Protein AF-A0A0H2RV02-F1 (afdb_monomer_lite)

Radius of gyration: 33.82 Å; chains: 1; bounding box: 71×38×103 Å

Structure (mmCIF, N/CA/C/O backbone):
data_AF-A0A0H2RV02-F1
#
_entry.id   AF-A0A0H2RV02-F1
#
loop_
_atom_site.group_PDB
_atom_site.id
_atom_site.type_symbol
_atom_site.label_atom_id
_atom_site.label_alt_id
_atom_site.label_comp_id
_atom_site.label_asym_id
_atom_site.label_entity_id
_atom_site.label_seq_id
_atom_site.pdbx_PDB_ins_code
_atom_site.Cartn_x
_atom_site.Cartn_y
_atom_site.Cartn_z
_atom_site.occupancy
_atom_site.B_iso_or_equiv
_atom_site.auth_seq_id
_atom_site.auth_comp_id
_atom_site.auth_asym_id
_atom_site.auth_atom_id
_atom_site.pdbx_PDB_model_num
ATOM 1 N N . MET A 1 1 ? 51.571 -16.187 -5.250 1.00 51.19 1 MET A N 1
ATOM 2 C CA . MET A 1 1 ? 51.692 -15.728 -3.851 1.00 51.19 1 MET A CA 1
ATOM 3 C C . MET A 1 1 ? 50.515 -14.818 -3.552 1.00 51.19 1 MET A C 1
ATOM 5 O O . MET A 1 1 ? 50.475 -13.706 -4.057 1.00 51.19 1 MET A O 1
ATOM 9 N N . SER A 1 2 ? 49.507 -15.340 -2.857 1.00 51.16 2 SER A N 1
ATOM 10 C CA . SER A 1 2 ? 48.184 -14.719 -2.715 1.00 51.16 2 SER A CA 1
ATOM 11 C C . SER A 1 2 ? 48.097 -13.986 -1.375 1.00 51.16 2 SER A C 1
ATOM 13 O O . SER A 1 2 ? 48.103 -14.626 -0.326 1.00 51.16 2 SER A O 1
ATOM 15 N N . LEU A 1 3 ? 48.030 -12.653 -1.398 1.00 57.94 3 LEU A N 1
ATOM 16 C CA . LEU A 1 3 ? 47.888 -11.825 -0.197 1.00 57.94 3 LEU A CA 1
ATOM 17 C C . LEU A 1 3 ? 46.404 -11.691 0.182 1.00 57.94 3 LEU A C 1
ATOM 19 O O . LEU A 1 3 ? 45.685 -10.831 -0.331 1.00 57.94 3 LEU A O 1
ATOM 23 N N . LEU A 1 4 ? 45.953 -12.556 1.094 1.00 58.22 4 LEU A N 1
ATOM 24 C CA . LEU A 1 4 ? 44.675 -12.416 1.795 1.00 58.22 4 LEU A CA 1
ATOM 25 C C . LEU A 1 4 ? 44.708 -11.172 2.693 1.00 58.22 4 LEU A C 1
ATOM 27 O O . LEU A 1 4 ? 45.471 -11.107 3.654 1.00 58.22 4 LEU A O 1
ATOM 31 N N . HIS A 1 5 ? 43.848 -10.201 2.396 1.00 59.78 5 HIS A N 1
ATOM 32 C CA . HIS A 1 5 ? 43.624 -9.043 3.256 1.00 59.78 5 HIS A CA 1
ATOM 33 C C . HIS A 1 5 ? 42.521 -9.350 4.285 1.00 59.78 5 HIS A C 1
ATOM 35 O O . HIS A 1 5 ? 41.433 -9.782 3.894 1.00 59.78 5 HIS A O 1
ATOM 41 N N . PRO A 1 6 ? 42.748 -9.117 5.591 1.00 63.88 6 PRO A N 1
ATOM 42 C CA . PRO A 1 6 ? 41.720 -9.303 6.605 1.00 63.88 6 PRO A CA 1
ATOM 43 C C . PRO A 1 6 ? 40.696 -8.160 6.571 1.00 63.88 6 PRO A C 1
ATOM 45 O O . PRO A 1 6 ? 41.019 -6.983 6.747 1.00 63.88 6 PRO A O 1
ATOM 48 N N . SER A 1 7 ? 39.434 -8.537 6.372 1.00 54.38 7 SER A N 1
ATOM 49 C CA . SER A 1 7 ? 38.264 -7.663 6.454 1.00 54.38 7 SER A CA 1
ATOM 50 C C . SER A 1 7 ? 38.042 -7.214 7.905 1.00 54.38 7 SER A C 1
ATOM 52 O O . SER A 1 7 ? 37.726 -8.020 8.783 1.00 54.38 7 SER A O 1
ATOM 54 N N . LYS A 1 8 ? 38.236 -5.920 8.176 1.00 59.78 8 LYS A N 1
ATOM 55 C CA . LYS A 1 8 ? 37.985 -5.311 9.488 1.00 59.78 8 LYS A CA 1
ATOM 56 C C . LYS A 1 8 ? 36.478 -5.114 9.672 1.00 59.78 8 LYS A C 1
ATOM 58 O O . LYS A 1 8 ? 35.898 -4.190 9.110 1.00 59.78 8 LYS A O 1
ATOM 63 N N . ARG A 1 9 ? 35.840 -5.970 10.476 1.00 56.59 9 ARG A N 1
ATOM 64 C CA . ARG A 1 9 ? 34.471 -5.743 10.965 1.00 56.59 9 ARG A CA 1
ATOM 65 C C . ARG A 1 9 ? 34.498 -4.679 12.060 1.00 56.59 9 ARG A C 1
ATOM 67 O O . ARG A 1 9 ? 35.003 -4.922 13.153 1.00 56.59 9 ARG A O 1
ATOM 74 N N . ILE A 1 10 ? 33.960 -3.505 11.752 1.00 62.34 10 ILE A N 1
ATOM 75 C CA . ILE A 1 10 ? 33.700 -2.437 12.717 1.00 62.34 10 ILE A CA 1
ATOM 76 C C . ILE A 1 10 ? 32.389 -2.787 13.428 1.00 62.34 10 ILE A C 1
ATOM 78 O O . ILE A 1 10 ? 31.319 -2.747 12.825 1.00 62.34 10 ILE A O 1
ATOM 82 N N . TYR A 1 11 ? 32.467 -3.169 14.702 1.00 59.75 11 TYR A N 1
ATOM 83 C CA . TYR A 1 11 ? 31.289 -3.319 15.552 1.00 59.75 11 TYR A CA 1
ATOM 84 C C . TYR A 1 11 ? 30.925 -1.945 16.118 1.00 59.75 11 TYR A C 1
ATOM 86 O O . TYR A 1 11 ? 31.621 -1.419 16.984 1.00 59.75 11 TYR A O 1
ATOM 94 N N . HIS A 1 12 ? 29.834 -1.357 15.631 1.00 46.53 12 HIS A N 1
ATOM 95 C CA . HIS A 1 12 ? 29.219 -0.204 16.278 1.00 46.53 12 HI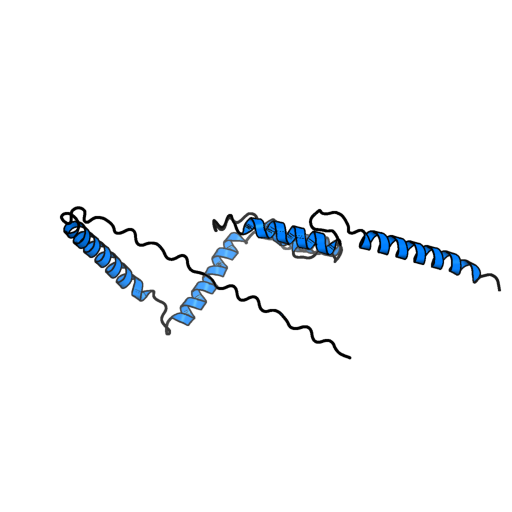S A CA 1
ATOM 96 C C . HIS A 1 12 ? 28.462 -0.690 17.518 1.00 46.53 12 HIS A C 1
ATOM 98 O O . HIS A 1 12 ? 27.355 -1.220 17.423 1.00 46.53 12 HIS A O 1
ATOM 104 N N . SER A 1 13 ? 29.067 -0.534 18.693 1.00 52.53 13 SER A N 1
ATOM 105 C CA . SER A 1 13 ? 28.364 -0.660 19.964 1.00 52.53 13 SER A CA 1
ATOM 106 C C . SER A 1 13 ? 27.410 0.527 20.109 1.00 52.53 13 SER A C 1
ATOM 108 O O . SER A 1 13 ? 27.815 1.671 20.311 1.00 52.53 13 SER A O 1
ATOM 110 N N . LEU A 1 14 ? 26.111 0.260 19.976 1.00 56.47 14 LEU A N 1
ATOM 111 C CA . LEU A 1 14 ? 25.058 1.223 20.282 1.00 56.47 14 LEU A CA 1
ATOM 112 C C . LEU A 1 14 ? 25.026 1.438 21.800 1.00 56.47 14 LEU A C 1
ATOM 114 O O . LEU A 1 14 ? 24.324 0.747 22.539 1.00 56.47 14 LEU A O 1
ATOM 118 N N . CYS A 1 15 ? 25.829 2.392 22.264 1.00 55.47 15 CYS A N 1
ATOM 119 C CA . CYS A 1 15 ? 25.778 2.910 23.620 1.00 55.47 15 CYS A CA 1
ATOM 120 C C . CYS A 1 15 ? 24.444 3.650 23.795 1.00 55.47 15 CYS A C 1
ATOM 122 O O . CYS A 1 15 ? 24.257 4.769 23.317 1.00 55.47 15 CYS A O 1
ATOM 124 N N . ARG A 1 16 ? 23.477 2.977 24.423 1.00 58.97 16 ARG A N 1
ATOM 125 C CA . ARG A 1 16 ? 22.191 3.558 24.817 1.00 58.97 16 ARG A CA 1
ATOM 126 C C . ARG A 1 16 ? 22.462 4.655 25.857 1.00 58.97 16 ARG A C 1
ATOM 128 O O . ARG A 1 16 ? 23.022 4.333 26.904 1.00 58.97 16 ARG A O 1
ATOM 135 N N . PRO A 1 17 ? 22.055 5.916 25.640 1.00 58.41 17 PRO A N 1
ATOM 136 C CA . PRO A 1 17 ? 22.167 6.932 26.674 1.00 58.41 17 PRO A CA 1
ATOM 137 C C . PRO A 1 17 ? 21.254 6.557 27.846 1.00 58.41 17 PRO A C 1
ATOM 139 O O . PRO A 1 17 ? 20.028 6.493 27.715 1.00 58.41 17 PRO A O 1
ATOM 142 N N . CYS A 1 18 ? 21.867 6.279 28.996 1.00 51.53 18 CYS A N 1
ATOM 143 C CA . CYS A 1 18 ? 21.180 6.120 30.268 1.00 51.53 18 CYS A CA 1
ATOM 144 C C . CYS A 1 18 ? 20.434 7.421 30.576 1.00 51.53 18 CYS A C 1
ATOM 146 O O . CYS A 1 18 ? 21.045 8.431 30.923 1.00 51.53 18 CYS A O 1
ATOM 148 N N . ARG A 1 19 ? 19.103 7.404 30.430 1.00 56.41 19 ARG A N 1
ATOM 149 C CA . ARG A 1 19 ? 18.233 8.456 30.956 1.00 56.41 19 ARG A CA 1
ATOM 150 C C . ARG A 1 19 ? 18.492 8.557 32.455 1.00 56.41 19 ARG A C 1
ATOM 152 O O . ARG A 1 19 ? 18.173 7.638 33.205 1.00 56.41 19 ARG A O 1
ATOM 159 N N . GLN A 1 20 ? 19.093 9.666 32.868 1.00 58.31 20 GLN A N 1
ATOM 160 C CA . GLN A 1 20 ? 19.161 10.057 34.265 1.00 58.31 20 GLN A CA 1
ATOM 161 C C . GLN A 1 20 ? 17.723 10.176 34.773 1.00 58.31 20 GLN A C 1
ATOM 163 O O . GLN A 1 20 ? 16.926 10.961 34.259 1.00 58.31 20 GLN A O 1
ATOM 168 N N . PHE A 1 21 ? 17.374 9.329 35.737 1.00 50.62 21 PHE A N 1
ATOM 169 C CA . PHE A 1 21 ? 16.123 9.423 36.468 1.00 50.62 21 PHE A CA 1
ATOM 170 C C . PHE A 1 21 ? 16.209 10.639 37.389 1.00 50.62 21 PHE A C 1
ATOM 172 O O . PHE A 1 21 ? 16.693 10.553 38.514 1.00 50.62 21 PHE A O 1
ATOM 179 N N . SER A 1 22 ? 15.754 11.788 36.898 1.00 55.66 22 SER A N 1
ATOM 180 C CA . SER A 1 22 ? 15.413 12.926 37.743 1.00 55.66 22 SER A CA 1
ATOM 181 C C . SER A 1 22 ? 14.210 12.516 38.589 1.00 55.66 22 SER A C 1
ATOM 183 O O . SER A 1 22 ? 13.104 12.375 38.069 1.00 55.66 22 SER A O 1
ATOM 185 N N . SER A 1 23 ? 14.430 12.269 39.878 1.00 56.56 23 SER A N 1
ATOM 186 C CA . SER A 1 23 ? 13.374 11.962 40.842 1.00 56.56 23 SER A CA 1
ATOM 187 C C . SER A 1 23 ? 12.330 13.088 40.864 1.00 56.56 23 SER A C 1
ATOM 189 O O . SER A 1 23 ? 12.675 14.214 41.231 1.00 56.56 23 SER A O 1
ATOM 191 N N . PRO A 1 24 ? 11.058 12.840 40.496 1.00 61.53 24 PRO A N 1
ATOM 192 C CA . PRO A 1 24 ? 10.013 13.831 40.688 1.00 61.53 24 PRO A CA 1
ATOM 193 C C . PRO A 1 24 ? 9.702 13.952 42.185 1.00 61.53 24 PRO A C 1
ATOM 195 O O . PRO A 1 24 ? 9.460 12.957 42.871 1.00 61.53 24 PRO A O 1
ATOM 198 N N . ALA A 1 25 ? 9.715 15.186 42.687 1.00 63.56 25 ALA A N 1
ATOM 199 C CA . ALA A 1 25 ? 9.298 15.521 44.042 1.00 63.56 25 ALA A CA 1
ATOM 200 C C . ALA A 1 25 ? 7.858 15.028 44.324 1.00 63.56 25 ALA A C 1
ATOM 202 O O . ALA A 1 25 ? 7.010 15.081 43.427 1.00 63.56 25 ALA A O 1
ATOM 203 N N . PRO A 1 26 ? 7.541 14.577 45.553 1.00 55.25 26 PRO A N 1
ATOM 204 C CA . PRO A 1 26 ? 6.208 14.098 45.905 1.00 55.25 26 PRO A CA 1
ATOM 205 C C . PRO A 1 26 ? 5.241 15.281 46.062 1.00 55.25 26 PRO A C 1
ATOM 207 O O . PRO A 1 26 ? 5.000 15.771 47.163 1.00 55.25 26 PRO A O 1
ATOM 210 N N . SER A 1 27 ? 4.672 15.757 44.955 1.00 56.50 27 SER A N 1
ATOM 211 C CA . SER A 1 27 ? 3.599 16.748 44.973 1.00 56.50 27 SER A CA 1
ATOM 212 C C . SER A 1 27 ? 2.220 16.068 45.000 1.00 56.50 27 SER A C 1
ATOM 214 O O . SER A 1 27 ? 1.833 15.321 44.108 1.00 56.50 27 SER A O 1
ATOM 216 N N . SER A 1 28 ? 1.482 16.342 46.079 1.00 56.69 28 SER A N 1
ATOM 217 C CA . SER A 1 28 ? 0.014 16.344 46.192 1.00 56.69 28 SER A CA 1
ATOM 218 C C . SER A 1 28 ? -0.764 15.167 45.565 1.00 56.69 28 SER A C 1
ATOM 220 O O . SER A 1 28 ? -1.261 15.211 44.441 1.00 56.69 28 SER A O 1
ATOM 222 N N . SER A 1 29 ? -0.981 14.116 46.357 1.00 54.88 29 SER A N 1
ATOM 223 C CA . SER A 1 29 ? -1.695 12.882 45.993 1.00 54.88 29 SER A CA 1
ATOM 224 C C . SER A 1 29 ? -3.222 12.912 46.212 1.00 54.88 29 SER A C 1
ATOM 226 O O . SER A 1 29 ? -3.818 11.874 46.501 1.00 54.88 29 SER A O 1
ATOM 228 N N . ARG A 1 30 ? -3.905 14.062 46.076 1.00 57.69 30 ARG A N 1
ATOM 229 C CA . ARG A 1 30 ? -5.352 14.158 46.401 1.00 57.69 30 ARG A CA 1
ATOM 230 C C . ARG A 1 30 ? -6.343 14.288 45.233 1.00 57.69 30 ARG A C 1
ATOM 232 O O . ARG A 1 30 ? -7.539 14.256 45.494 1.00 57.69 30 ARG A O 1
ATOM 239 N N . SER A 1 31 ? -5.917 14.312 43.964 1.00 56.06 31 SER A N 1
ATOM 240 C CA . SER A 1 31 ? -6.849 14.415 42.812 1.00 56.06 31 SER A CA 1
ATOM 241 C C . SER A 1 31 ? -6.899 13.209 41.850 1.00 56.06 31 SER A C 1
ATOM 243 O O . SER A 1 31 ? -7.785 13.157 40.999 1.00 56.06 31 SER A O 1
ATOM 245 N N . LYS A 1 32 ? -6.032 12.191 41.990 1.00 54.62 32 LYS A N 1
ATOM 246 C CA . LYS A 1 32 ? -5.958 11.056 41.034 1.00 54.62 32 LYS A CA 1
ATOM 247 C C . LYS A 1 32 ? -7.162 10.103 41.042 1.00 54.62 32 LYS A C 1
ATOM 249 O O . LYS A 1 32 ? -7.565 9.626 39.987 1.00 54.62 32 LYS A O 1
ATOM 254 N N . ARG A 1 33 ? -7.804 9.885 42.195 1.00 56.12 33 ARG A N 1
ATOM 255 C CA . ARG A 1 33 ? -8.877 8.875 42.333 1.00 56.12 33 ARG A CA 1
ATOM 256 C C . ARG A 1 33 ? -10.140 9.163 41.513 1.00 56.12 33 ARG A C 1
ATOM 258 O O . ARG A 1 33 ? -10.921 8.251 41.255 1.00 56.12 33 ARG A O 1
ATOM 265 N N . ARG A 1 34 ? -10.381 10.423 41.127 1.00 57.75 34 ARG A N 1
ATOM 266 C CA . ARG A 1 34 ? -11.580 10.798 40.356 1.00 57.75 34 ARG A CA 1
ATOM 267 C C . ARG A 1 34 ? -11.392 10.576 38.849 1.00 57.75 34 ARG A C 1
ATOM 269 O O . ARG A 1 34 ? -12.357 10.212 38.186 1.00 57.75 34 ARG A O 1
ATOM 276 N N . ASN A 1 35 ? -10.161 10.707 38.342 1.00 59.94 35 ASN A N 1
ATOM 277 C CA . ASN A 1 35 ? -9.832 10.443 36.936 1.00 59.94 35 ASN A CA 1
ATOM 278 C C . ASN A 1 35 ? -9.773 8.947 36.608 1.00 59.94 35 ASN A C 1
ATOM 280 O O . ASN A 1 35 ? -10.175 8.560 35.518 1.00 59.94 35 ASN A O 1
ATOM 284 N N . GLU A 1 36 ? -9.354 8.098 37.548 1.00 63.62 36 GLU A N 1
ATOM 285 C CA . GLU A 1 36 ? -9.308 6.641 37.339 1.00 63.62 36 GLU A CA 1
ATOM 286 C C . GLU A 1 36 ? -10.704 6.058 37.058 1.00 63.62 36 GLU A C 1
ATOM 288 O O . GLU A 1 36 ? -10.883 5.307 36.106 1.00 63.62 36 GLU A O 1
ATOM 293 N N . ARG A 1 37 ? -11.736 6.501 37.792 1.00 63.88 37 ARG A N 1
ATOM 294 C CA . ARG A 1 37 ? -13.122 6.047 37.567 1.00 63.88 37 ARG A CA 1
ATOM 295 C C . ARG A 1 37 ? -13.704 6.505 36.225 1.00 63.88 37 ARG A C 1
ATOM 297 O O . ARG A 1 37 ? -14.503 5.785 35.632 1.00 63.88 37 ARG A O 1
ATOM 304 N N . ALA A 1 38 ? -13.333 7.700 35.757 1.00 68.19 38 ALA A N 1
ATOM 305 C CA . ALA A 1 38 ? -13.749 8.201 34.446 1.00 68.19 38 ALA A CA 1
ATOM 306 C C . ALA A 1 38 ? -13.058 7.423 33.312 1.00 68.19 38 ALA A C 1
ATOM 308 O O . ALA A 1 38 ? -13.719 7.013 32.358 1.00 68.19 38 ALA A O 1
ATOM 309 N N . GLN A 1 39 ? -11.764 7.126 33.473 1.00 73.38 39 GLN A N 1
ATOM 310 C CA . GLN A 1 39 ? -11.011 6.267 32.558 1.00 73.38 39 GLN A CA 1
ATOM 311 C C . GLN A 1 39 ? -11.564 4.838 32.522 1.00 73.38 39 GLN A C 1
ATOM 313 O O . GLN A 1 39 ? -11.615 4.236 31.454 1.00 73.38 39 GLN A O 1
ATOM 318 N N . ASP A 1 40 ? -12.038 4.296 33.644 1.00 84.31 40 ASP A N 1
ATOM 319 C CA . ASP A 1 40 ? -12.664 2.970 33.673 1.00 84.31 40 ASP A CA 1
ATOM 320 C C . ASP A 1 40 ? -13.981 2.929 32.889 1.00 84.31 40 ASP A C 1
ATOM 322 O O . ASP A 1 40 ? -14.273 1.938 32.219 1.00 84.31 40 ASP A O 1
ATOM 326 N N . ALA A 1 41 ? -14.776 4.003 32.928 1.00 85.06 41 ALA A N 1
ATOM 327 C CA . ALA A 1 41 ? -16.000 4.101 32.137 1.00 85.06 41 ALA A CA 1
ATOM 328 C C . ALA A 1 41 ? -15.698 4.192 30.633 1.00 85.06 41 ALA A C 1
ATOM 330 O O . ALA A 1 41 ? -16.354 3.528 29.832 1.00 85.06 41 ALA A O 1
ATOM 331 N N . GLU A 1 42 ? -14.693 4.975 30.248 1.00 90.38 42 GLU A N 1
ATOM 332 C CA . GLU A 1 42 ? -14.256 5.105 28.857 1.00 90.38 42 GLU A CA 1
ATOM 333 C C . GLU A 1 42 ? -13.652 3.800 28.319 1.00 90.38 42 GLU A C 1
ATOM 335 O O . GLU A 1 42 ? -14.028 3.347 27.238 1.00 90.38 42 GLU A O 1
ATOM 340 N N . ARG A 1 43 ? -12.803 3.129 29.108 1.00 90.56 43 ARG A N 1
ATOM 341 C CA . ARG A 1 43 ? -12.248 1.806 28.783 1.00 90.56 43 ARG A CA 1
ATOM 342 C C . ARG A 1 43 ? -13.338 0.760 28.604 1.00 90.56 43 ARG A C 1
ATOM 344 O O . ARG A 1 43 ? -13.284 -0.005 27.648 1.00 90.56 43 ARG A O 1
ATOM 351 N N . LYS A 1 44 ? -14.350 0.745 29.478 1.00 93.62 44 LYS A N 1
ATOM 352 C CA . LYS A 1 44 ? -15.506 -0.154 29.338 1.00 93.62 44 LYS A CA 1
ATOM 353 C C . LYS A 1 44 ? -16.288 0.126 28.061 1.00 93.62 44 LYS A C 1
ATOM 355 O O . LYS A 1 44 ? -16.637 -0.818 27.365 1.00 93.62 44 LYS A O 1
ATOM 360 N N . ARG A 1 45 ? -16.517 1.397 27.712 1.00 94.62 45 ARG A N 1
ATOM 361 C CA . ARG A 1 45 ? -17.155 1.758 26.435 1.00 94.62 45 ARG A CA 1
ATOM 362 C C . ARG A 1 45 ? -16.328 1.282 25.246 1.00 94.62 45 ARG A C 1
ATOM 364 O O . ARG A 1 45 ? -16.889 0.683 24.341 1.00 94.62 45 ARG A O 1
ATOM 371 N N . HIS A 1 46 ? -15.012 1.481 25.271 1.00 94.56 46 HIS A N 1
ATOM 372 C CA . HIS A 1 46 ? -14.116 0.987 24.224 1.00 94.56 46 HIS A CA 1
ATOM 373 C C . HIS A 1 46 ? -14.151 -0.538 24.103 1.00 94.56 46 HIS A C 1
ATOM 375 O O . HIS A 1 46 ? -14.217 -1.061 22.997 1.00 94.56 46 HIS A O 1
ATOM 381 N N . LEU A 1 47 ? -14.155 -1.247 25.232 1.00 95.38 47 LEU A N 1
ATOM 382 C CA . LEU A 1 47 ? -14.240 -2.703 25.255 1.00 95.38 47 LEU A CA 1
ATOM 383 C C . LEU A 1 47 ? -15.568 -3.200 24.671 1.00 95.38 47 LEU A C 1
ATOM 385 O O . LEU A 1 47 ? -15.569 -4.136 23.881 1.00 95.38 47 LEU A O 1
ATOM 389 N N . ILE A 1 48 ? -16.681 -2.543 25.004 1.00 95.50 48 ILE A N 1
ATOM 390 C CA . ILE A 1 48 ? -17.996 -2.839 24.422 1.00 95.50 48 ILE A CA 1
ATOM 391 C C . ILE A 1 48 ? -17.985 -2.563 22.911 1.00 95.50 48 ILE A C 1
ATOM 393 O O . ILE A 1 48 ? -18.448 -3.389 22.130 1.00 95.50 48 ILE A O 1
ATOM 397 N N . SER A 1 49 ? -17.398 -1.446 22.473 1.00 95.19 49 SER A N 1
ATOM 398 C CA . SER A 1 49 ? -17.248 -1.138 21.047 1.00 95.19 49 SER A CA 1
ATOM 399 C C . SER A 1 49 ? -16.406 -2.179 20.307 1.00 95.19 49 SER A C 1
ATOM 401 O O . SER A 1 49 ? -16.735 -2.530 19.178 1.00 95.19 49 SER A O 1
ATOM 403 N N . LEU A 1 50 ? -15.333 -2.685 20.924 1.00 95.94 50 LEU A N 1
ATOM 404 C CA . LEU A 1 50 ? -14.526 -3.771 20.364 1.00 95.94 50 LEU A CA 1
ATOM 405 C C . LEU A 1 50 ? -15.313 -5.078 20.304 1.00 95.94 50 LEU A C 1
ATOM 407 O O . LEU A 1 50 ? -15.241 -5.762 19.293 1.00 95.94 50 LEU A O 1
ATOM 411 N N . TYR A 1 51 ? -16.098 -5.390 21.337 1.00 96.56 51 TYR A N 1
ATOM 412 C CA . TYR A 1 51 ? -16.958 -6.572 21.361 1.00 96.56 51 TYR A CA 1
ATOM 413 C C . TYR A 1 51 ? -17.963 -6.562 20.201 1.00 96.56 51 TYR A C 1
ATOM 415 O O . TYR A 1 51 ? -18.062 -7.540 19.474 1.00 96.56 51 TYR A O 1
ATOM 423 N N . HIS A 1 52 ? -18.624 -5.430 19.943 1.00 96.94 52 HIS A N 1
ATOM 424 C CA . HIS A 1 52 ? -19.533 -5.299 18.797 1.00 96.94 52 HIS A CA 1
ATOM 425 C C . HIS A 1 52 ? -18.832 -5.340 17.429 1.00 96.94 52 HIS A C 1
ATOM 427 O O . HIS A 1 52 ? -19.488 -5.564 16.418 1.00 96.94 52 HIS A O 1
ATOM 433 N N . ARG A 1 53 ? -17.515 -5.114 17.377 1.00 93.44 53 ARG A N 1
ATOM 434 C CA . ARG A 1 53 ? -16.702 -5.253 16.157 1.00 93.44 53 ARG A CA 1
ATOM 435 C C . ARG A 1 53 ? -16.036 -6.623 16.041 1.00 93.44 53 ARG A C 1
ATOM 437 O O . ARG A 1 53 ? -15.481 -6.915 14.986 1.00 93.44 53 ARG A O 1
ATOM 444 N N . ALA A 1 54 ? -16.084 -7.454 17.079 1.00 93.81 54 ALA A N 1
ATOM 445 C CA . ALA A 1 54 ? -15.400 -8.741 17.094 1.00 93.81 54 ALA A CA 1
ATOM 446 C C . ALA A 1 54 ? -15.955 -9.696 16.026 1.00 93.81 54 ALA A C 1
ATOM 448 O O . ALA A 1 54 ? -15.188 -10.462 15.454 1.00 93.81 54 ALA A O 1
ATOM 449 N N . ASP A 1 55 ? -17.240 -9.579 15.679 1.00 90.00 55 ASP A N 1
ATOM 450 C CA . ASP A 1 55 ? -17.865 -10.373 14.609 1.00 90.00 55 ASP A CA 1
ATOM 451 C C . ASP A 1 55 ? -17.257 -10.090 13.221 1.00 90.00 55 ASP A C 1
ATOM 453 O O . ASP A 1 55 ? -17.333 -10.924 12.324 1.00 90.00 55 ASP A O 1
ATOM 457 N N . SER A 1 56 ? -16.622 -8.925 13.046 1.00 92.31 56 SER A N 1
ATOM 458 C CA . 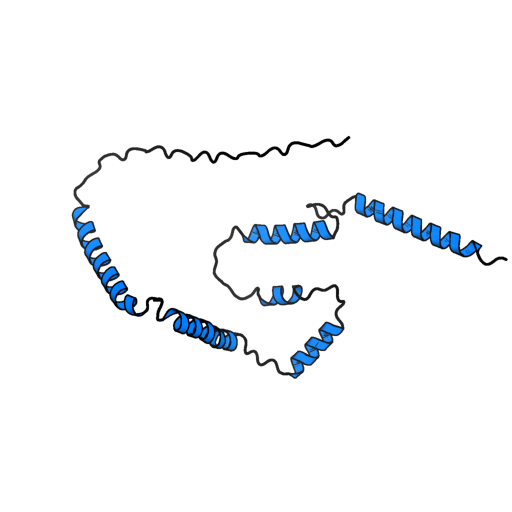SER A 1 56 ? -15.900 -8.550 11.822 1.00 92.31 56 SER A CA 1
ATOM 459 C C . SER A 1 56 ? -14.418 -8.935 11.837 1.00 92.31 56 SER A C 1
ATOM 461 O O . SER A 1 56 ? -13.689 -8.618 10.899 1.00 92.31 56 SER A O 1
ATOM 463 N N . PHE A 1 57 ? -13.931 -9.579 12.902 1.00 95.44 57 PHE A N 1
ATOM 464 C CA . PHE A 1 57 ? -12.535 -9.990 12.965 1.00 95.44 57 PHE A CA 1
ATOM 465 C C . PHE A 1 57 ? -12.258 -11.147 12.012 1.00 95.44 57 PHE A C 1
ATOM 467 O O . PHE A 1 57 ? -13.062 -12.063 11.831 1.00 95.44 57 PHE A O 1
ATOM 474 N N . ILE A 1 58 ? -11.067 -11.105 11.426 1.00 95.56 58 ILE A N 1
ATOM 475 C CA . ILE A 1 58 ? -10.601 -12.141 10.520 1.00 95.56 58 ILE A CA 1
ATOM 476 C C . ILE A 1 58 ? -10.221 -13.370 11.353 1.00 95.56 58 ILE A C 1
ATOM 478 O O . ILE A 1 58 ? -9.284 -13.340 12.153 1.00 95.56 58 ILE A O 1
ATOM 482 N N . THR A 1 59 ? -10.969 -14.447 11.168 1.00 96.69 59 THR A N 1
ATOM 483 C CA . THR A 1 59 ? -10.714 -15.788 11.685 1.00 96.69 59 THR A CA 1
ATOM 484 C C . THR A 1 59 ? -10.181 -16.680 10.564 1.00 96.69 59 THR A C 1
ATOM 486 O O . THR A 1 59 ? -10.250 -16.352 9.382 1.00 96.69 59 THR A O 1
ATOM 489 N N . LEU A 1 60 ? -9.645 -17.850 10.915 1.00 96.88 60 LEU A N 1
ATOM 490 C CA . LEU A 1 60 ? -9.154 -18.802 9.911 1.00 96.88 60 LEU A CA 1
ATOM 491 C C . LEU A 1 60 ? -10.264 -19.289 8.964 1.00 96.88 60 LEU A C 1
ATOM 493 O O . LEU A 1 60 ? -9.980 -19.628 7.820 1.00 96.88 60 LEU A O 1
ATOM 497 N N . GLU A 1 61 ? -11.513 -19.297 9.432 1.00 96.50 61 GLU A N 1
ATOM 498 C CA . GLU A 1 61 ? -12.677 -19.754 8.669 1.00 96.50 61 GLU A CA 1
ATOM 499 C C . GLU A 1 61 ? -13.158 -18.712 7.647 1.00 96.50 61 GLU A C 1
ATOM 501 O O . GLU A 1 61 ? -13.616 -19.089 6.573 1.00 96.50 61 GLU A O 1
ATOM 506 N N . ASN A 1 62 ? -13.029 -17.412 7.950 1.00 94.06 62 ASN A N 1
ATOM 507 C CA . ASN A 1 62 ? -13.485 -16.323 7.073 1.00 94.06 62 ASN A CA 1
ATOM 508 C C . ASN A 1 62 ? -12.355 -15.658 6.257 1.00 94.06 62 ASN A C 1
ATOM 510 O O . ASN A 1 62 ? -12.635 -14.823 5.396 1.00 94.06 62 ASN A O 1
ATOM 514 N N . LEU A 1 63 ? -11.092 -16.043 6.485 1.00 94.50 63 LEU A N 1
ATOM 515 C CA . LEU A 1 63 ? -9.918 -15.426 5.860 1.00 94.50 63 LEU A CA 1
ATOM 516 C C . LEU A 1 63 ? -9.963 -15.460 4.328 1.00 94.50 63 LEU A C 1
ATOM 518 O O . LEU A 1 63 ? -9.680 -14.448 3.695 1.00 94.50 63 LEU A O 1
ATOM 522 N N . SER A 1 64 ? -10.306 -16.603 3.726 1.00 96.44 64 SER A N 1
ATOM 523 C CA . SER A 1 64 ? -10.334 -16.743 2.262 1.00 96.44 64 SER A CA 1
ATOM 524 C C . SER A 1 64 ? -11.362 -15.811 1.625 1.00 96.44 64 SER A C 1
ATOM 526 O O . SER A 1 64 ? -11.037 -15.072 0.702 1.00 96.44 64 SER A O 1
ATOM 528 N N . SER A 1 65 ? -12.576 -15.785 2.177 1.00 94.69 65 SER A N 1
ATOM 529 C CA . SER A 1 65 ? -13.656 -14.920 1.698 1.00 94.69 65 SER A CA 1
ATOM 530 C C . SER A 1 65 ? -13.311 -13.440 1.861 1.00 94.69 65 SER A C 1
ATOM 532 O O . SER A 1 65 ? -13.615 -12.643 0.979 1.00 94.69 65 SER A O 1
ATOM 534 N N . HIS A 1 66 ? -12.633 -13.074 2.951 1.00 94.44 66 HIS A N 1
ATOM 535 C CA . HIS A 1 66 ? -12.220 -11.693 3.191 1.00 94.44 66 HIS A CA 1
ATOM 536 C C . HIS A 1 66 ? -11.109 -11.229 2.235 1.00 94.44 66 HIS A C 1
ATOM 538 O O . HIS A 1 66 ? -11.128 -10.088 1.781 1.00 94.44 66 HIS A O 1
ATOM 544 N N . ILE A 1 67 ? -10.171 -12.118 1.881 1.00 92.94 67 ILE A N 1
ATOM 545 C CA . ILE A 1 67 ? -9.174 -11.858 0.832 1.00 92.94 67 ILE A CA 1
ATOM 546 C C . ILE A 1 67 ? -9.893 -11.598 -0.495 1.00 92.94 67 ILE A C 1
ATOM 548 O O . ILE A 1 67 ? -9.680 -10.555 -1.108 1.00 92.94 67 ILE A O 1
ATOM 552 N N . ASP A 1 68 ? -10.771 -12.504 -0.921 1.00 94.69 68 ASP A N 1
ATOM 553 C CA . ASP A 1 68 ? -11.468 -12.364 -2.203 1.00 94.69 68 ASP A CA 1
ATOM 554 C C . ASP A 1 68 ? -12.281 -11.063 -2.276 1.00 94.69 68 ASP A C 1
ATOM 556 O O . ASP A 1 68 ? -12.258 -10.375 -3.297 1.00 94.69 68 ASP A O 1
ATOM 560 N N . GLU A 1 69 ? -12.945 -10.685 -1.182 1.00 91.56 69 GLU A N 1
ATOM 561 C CA . GLU A 1 69 ? -13.704 -9.441 -1.082 1.00 91.56 69 GLU A CA 1
ATOM 562 C C . GLU A 1 69 ? -12.816 -8.191 -1.199 1.00 91.56 69 GLU A C 1
ATOM 564 O O . GLU A 1 69 ? -13.124 -7.298 -1.989 1.00 91.56 69 GLU A O 1
ATOM 569 N N . GLU A 1 70 ? -11.698 -8.122 -0.473 1.00 89.19 70 GLU A N 1
ATOM 570 C CA . GLU A 1 70 ? -10.764 -6.987 -0.546 1.00 89.19 70 GLU A CA 1
ATOM 571 C C . GLU A 1 70 ? -10.125 -6.850 -1.939 1.00 89.19 70 GLU A C 1
ATOM 573 O O . GLU A 1 70 ? -10.044 -5.752 -2.499 1.00 89.19 70 GLU A O 1
ATOM 578 N N . PHE A 1 71 ? -9.733 -7.966 -2.560 1.00 86.25 71 PHE A N 1
ATOM 579 C CA . PHE A 1 71 ? -9.166 -7.952 -3.913 1.00 86.25 71 PHE A CA 1
ATOM 580 C C . PHE A 1 71 ? -10.211 -7.672 -5.005 1.00 86.25 71 PHE A C 1
ATOM 582 O O . PHE A 1 71 ? -9.852 -7.173 -6.077 1.00 86.25 71 PHE A O 1
ATOM 589 N N . ALA A 1 72 ? -11.489 -7.976 -4.765 1.00 84.06 72 ALA A N 1
ATOM 590 C CA . ALA A 1 72 ? -12.581 -7.598 -5.655 1.00 84.06 72 ALA A CA 1
ATOM 591 C C . ALA A 1 72 ? -12.909 -6.102 -5.541 1.00 84.06 72 ALA A C 1
ATOM 593 O O . ALA A 1 72 ? -12.991 -5.427 -6.565 1.00 84.06 72 ALA A O 1
ATOM 594 N N . ARG A 1 73 ? -13.004 -5.559 -4.320 1.00 75.31 73 ARG A N 1
ATOM 595 C CA . ARG A 1 73 ? -13.302 -4.135 -4.069 1.00 75.31 73 ARG A CA 1
ATOM 596 C C . ARG A 1 73 ? -12.276 -3.197 -4.705 1.00 75.31 73 ARG A C 1
ATOM 598 O O . ARG A 1 73 ? -12.650 -2.203 -5.321 1.00 75.31 73 ARG A O 1
ATOM 605 N N . TYR A 1 74 ? -10.993 -3.561 -4.658 1.00 62.47 74 TYR A N 1
ATOM 606 C CA . TYR A 1 74 ? -9.936 -2.784 -5.313 1.00 62.47 74 TYR A CA 1
ATOM 607 C C . TYR A 1 74 ? -10.105 -2.663 -6.833 1.00 62.47 74 TYR A C 1
ATOM 609 O O . TYR A 1 74 ? -9.608 -1.705 -7.424 1.00 62.47 74 TYR A O 1
ATOM 617 N N . LYS A 1 75 ? -10.793 -3.605 -7.490 1.00 60.25 75 LYS A N 1
ATOM 618 C CA . LYS A 1 75 ? -11.052 -3.498 -8.929 1.00 60.25 75 LYS A CA 1
ATOM 619 C C . LYS A 1 75 ? -12.088 -2.423 -9.225 1.00 60.25 75 LYS A C 1
ATOM 621 O O . LYS A 1 75 ? -11.895 -1.684 -10.178 1.00 60.25 75 LYS A O 1
ATOM 626 N N . ASP A 1 76 ? -13.121 -2.276 -8.407 1.00 59.69 76 ASP A N 1
ATOM 627 C CA . ASP A 1 76 ? -14.210 -1.341 -8.706 1.00 59.69 76 ASP A CA 1
ATOM 628 C C . ASP A 1 76 ? -13.840 0.120 -8.391 1.00 59.69 76 ASP A C 1
ATOM 630 O O . ASP A 1 76 ? -14.166 1.022 -9.172 1.00 59.69 76 ASP A O 1
ATOM 634 N N . ASP A 1 77 ? -13.067 0.358 -7.327 1.00 58.84 77 ASP A N 1
ATOM 635 C CA . ASP A 1 77 ? -12.606 1.708 -6.969 1.00 58.84 77 ASP A CA 1
ATOM 636 C C . ASP A 1 77 ? -11.501 2.213 -7.912 1.00 58.84 77 ASP A C 1
ATOM 638 O O . ASP A 1 77 ? -11.534 3.362 -8.363 1.00 58.84 77 ASP A O 1
ATOM 642 N N . VAL A 1 78 ? -10.555 1.349 -8.303 1.00 56.00 78 VAL A N 1
ATOM 643 C CA . VAL A 1 78 ? -9.493 1.732 -9.251 1.00 56.00 78 VAL A CA 1
ATOM 644 C C . VAL A 1 78 ? -10.043 1.875 -10.668 1.00 56.00 78 VAL A C 1
ATOM 646 O O . VAL A 1 78 ? -9.648 2.799 -11.381 1.00 56.00 78 VAL A O 1
ATOM 649 N N . VAL A 1 79 ? -10.986 1.024 -11.090 1.00 53.78 79 VAL A N 1
ATOM 650 C CA . VAL A 1 79 ? -11.626 1.159 -12.409 1.00 53.78 79 VAL A CA 1
ATOM 651 C C . VAL A 1 79 ? -12.452 2.442 -12.477 1.00 53.78 79 VAL A C 1
ATOM 653 O O . VAL A 1 79 ? -12.442 3.092 -13.513 1.00 53.78 79 VAL A O 1
ATOM 656 N N . SER A 1 80 ? -13.085 2.894 -11.393 1.00 52.56 80 SER A N 1
ATOM 657 C CA . SER A 1 80 ? -13.827 4.165 -11.405 1.00 52.56 80 SER A CA 1
ATOM 658 C C . SER A 1 80 ? -12.915 5.399 -11.481 1.00 52.56 80 SER A C 1
ATOM 660 O O . SER A 1 80 ? -13.270 6.370 -12.147 1.00 52.56 80 SER A O 1
ATOM 662 N N . ALA A 1 81 ? -11.721 5.355 -10.877 1.00 54.75 81 ALA A N 1
ATOM 663 C CA . ALA A 1 81 ? -10.735 6.441 -10.961 1.00 54.75 81 ALA A CA 1
ATOM 664 C C . ALA A 1 81 ? -9.941 6.454 -12.285 1.00 54.75 81 ALA A C 1
ATOM 666 O O . ALA A 1 81 ? -9.497 7.509 -12.732 1.00 54.75 81 ALA A O 1
ATOM 667 N N . THR A 1 82 ? -9.777 5.298 -12.942 1.00 54.19 82 THR A N 1
ATOM 668 C CA . THR A 1 82 ? -8.971 5.162 -14.174 1.00 54.19 82 THR A CA 1
ATOM 669 C C . THR A 1 82 ? -9.774 4.892 -15.443 1.00 54.19 82 THR A C 1
ATOM 671 O O . THR A 1 82 ? -9.184 4.819 -16.521 1.00 54.19 82 THR A O 1
ATOM 674 N N . ARG A 1 83 ? -11.112 4.842 -15.382 1.00 49.84 83 ARG A N 1
ATOM 675 C CA . ARG A 1 83 ? -11.985 4.862 -16.570 1.00 49.84 83 ARG A CA 1
ATOM 676 C C . ARG A 1 83 ? -12.052 6.266 -17.181 1.00 49.84 83 ARG A C 1
ATOM 678 O O . ARG A 1 83 ? -13.118 6.812 -17.439 1.00 49.84 83 ARG A O 1
ATOM 685 N N . LEU A 1 84 ? -10.885 6.829 -17.481 1.00 56.69 84 LEU A N 1
ATOM 686 C CA . LEU A 1 84 ? -10.726 7.570 -18.719 1.00 56.69 84 LEU A CA 1
ATOM 687 C C . LEU A 1 84 ? -11.055 6.561 -19.813 1.00 56.69 84 LEU A C 1
ATOM 689 O O . LEU A 1 84 ? -10.355 5.562 -19.975 1.00 56.69 84 LEU A O 1
ATOM 693 N N . GLU A 1 85 ? -12.182 6.761 -20.486 1.00 59.22 85 GLU A N 1
ATOM 694 C CA . GLU A 1 85 ? -12.527 6.033 -21.698 1.00 59.22 85 GLU A CA 1
ATOM 695 C C . GLU A 1 85 ? -11.434 6.292 -22.738 1.00 59.22 85 GLU A C 1
ATOM 697 O O . GLU A 1 85 ? -11.563 7.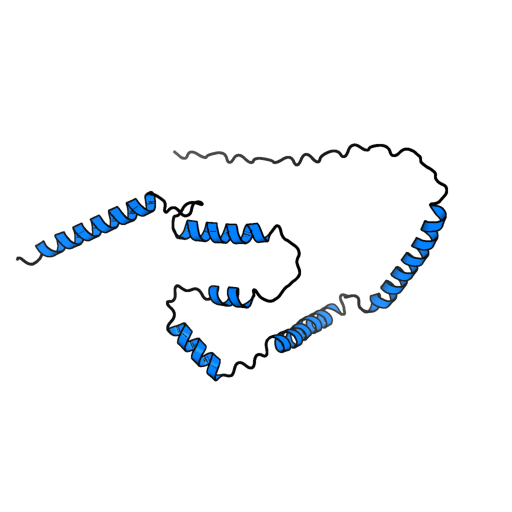171 -23.585 1.00 59.22 85 GLU A O 1
ATOM 702 N N . TYR A 1 86 ? -10.333 5.545 -22.660 1.00 55.97 86 TYR A N 1
ATOM 703 C CA . TYR A 1 86 ? -9.342 5.499 -23.717 1.00 55.97 86 TYR A CA 1
ATOM 704 C C . TYR A 1 86 ? -10.068 4.945 -24.934 1.00 55.97 86 TYR A C 1
ATOM 706 O O . TYR A 1 86 ? -10.353 3.746 -25.036 1.00 55.97 86 TYR A O 1
ATOM 714 N N . LYS A 1 87 ? -10.437 5.839 -25.850 1.00 69.25 87 LYS A N 1
ATOM 715 C CA . LYS A 1 87 ? -10.989 5.441 -27.138 1.00 69.25 87 LYS A CA 1
ATOM 716 C C . LYS A 1 87 ? -9.923 4.589 -27.809 1.00 69.25 87 LYS A C 1
ATOM 718 O O . LYS A 1 87 ? -8.765 4.987 -27.865 1.00 69.25 87 LYS A O 1
ATOM 723 N N . GLY A 1 88 ? -10.290 3.426 -28.348 1.00 68.56 88 GLY A N 1
ATOM 724 C CA . GLY A 1 88 ? -9.322 2.507 -28.967 1.00 68.56 88 GLY A CA 1
ATOM 725 C C . GLY A 1 88 ? -8.445 3.151 -30.056 1.00 68.56 88 GLY A C 1
ATOM 726 O O . GLY A 1 88 ? -7.348 2.670 -30.325 1.00 68.56 88 GLY A O 1
ATOM 727 N N . SER A 1 89 ? -8.884 4.273 -30.638 1.00 71.25 89 SER A N 1
ATOM 728 C CA . SER A 1 89 ? -8.091 5.102 -31.551 1.00 71.25 89 SER A CA 1
ATOM 729 C C . SER A 1 89 ? -6.864 5.753 -30.900 1.00 71.25 89 SER A C 1
ATOM 731 O O . SER A 1 89 ? -5.834 5.886 -31.554 1.00 71.25 89 SER A O 1
ATOM 733 N N . GLU A 1 90 ? -6.945 6.135 -29.626 1.00 75.81 90 GLU A N 1
ATOM 734 C CA . GLU A 1 90 ? -5.864 6.806 -28.891 1.00 75.81 90 GLU A CA 1
ATOM 735 C C . GLU A 1 90 ? -4.709 5.838 -28.609 1.00 75.81 90 GLU A C 1
ATOM 737 O O . GLU A 1 90 ? -3.541 6.194 -28.772 1.00 75.81 90 GLU A O 1
ATOM 742 N N . LEU A 1 91 ? -5.027 4.569 -28.333 1.00 77.50 91 LEU A N 1
ATOM 743 C CA . LEU A 1 91 ? -4.028 3.516 -28.140 1.00 77.50 91 LEU A CA 1
ATOM 744 C C . LEU A 1 91 ? -3.195 3.265 -29.408 1.00 77.50 91 LEU A C 1
ATOM 746 O O . LEU A 1 91 ? -1.999 2.993 -29.326 1.00 77.50 91 LEU A O 1
ATOM 750 N N . ALA A 1 92 ? -3.810 3.370 -30.591 1.00 84.25 92 ALA A N 1
ATOM 751 C CA . ALA A 1 92 ? -3.105 3.214 -31.862 1.00 84.25 92 ALA A CA 1
ATOM 752 C C . ALA A 1 92 ? -2.139 4.380 -32.118 1.00 84.25 92 ALA A C 1
ATOM 754 O O . ALA A 1 92 ? -0.995 4.159 -32.521 1.00 84.25 92 ALA A O 1
ATOM 755 N N . THR A 1 93 ? -2.575 5.612 -31.833 1.00 84.88 93 THR A N 1
ATOM 756 C CA . THR A 1 93 ? -1.712 6.797 -31.946 1.00 84.88 93 THR A CA 1
ATOM 757 C C . THR A 1 93 ? -0.569 6.766 -30.940 1.00 84.88 93 THR A C 1
ATOM 759 O O . THR A 1 93 ? 0.560 7.122 -31.278 1.00 84.88 93 THR A O 1
ATOM 762 N N . GLU A 1 94 ? -0.832 6.263 -29.733 1.00 83.06 94 GLU A N 1
ATOM 763 C CA . GLU A 1 94 ? 0.191 6.054 -28.725 1.00 83.06 94 GLU A CA 1
ATOM 764 C C . GLU A 1 94 ? 1.194 4.998 -29.210 1.00 83.06 94 GLU A C 1
ATOM 766 O O . GLU A 1 94 ? 2.365 5.311 -29.377 1.00 83.06 94 GLU A O 1
ATOM 771 N N . LEU A 1 95 ? 0.762 3.798 -29.604 1.00 85.19 95 LEU A N 1
ATOM 772 C CA . LEU A 1 95 ? 1.667 2.772 -30.142 1.00 85.19 95 LEU A CA 1
ATOM 773 C C . LEU A 1 95 ? 2.556 3.274 -31.289 1.00 85.19 95 LEU A C 1
ATOM 775 O O . LEU A 1 95 ? 3.741 2.935 -31.342 1.00 85.19 95 LEU A O 1
ATOM 779 N N . GLN A 1 96 ? 2.014 4.094 -32.189 1.00 88.19 96 GLN A N 1
ATOM 780 C CA . GLN A 1 96 ? 2.778 4.678 -33.288 1.00 88.19 96 GLN A CA 1
ATOM 781 C C . GLN A 1 96 ? 3.846 5.662 -32.793 1.00 88.19 96 GLN A C 1
ATOM 783 O O . GLN A 1 96 ? 4.991 5.596 -33.246 1.00 88.19 96 GLN A O 1
ATOM 788 N N . ALA A 1 97 ? 3.513 6.535 -31.839 1.00 84.56 97 ALA A N 1
ATOM 789 C CA . ALA A 1 97 ? 4.481 7.441 -31.223 1.00 84.56 97 ALA A CA 1
ATOM 790 C C . ALA A 1 97 ? 5.623 6.663 -30.545 1.00 84.56 97 ALA A C 1
ATOM 792 O O . ALA A 1 97 ? 6.792 7.031 -30.656 1.00 84.56 97 ALA A O 1
ATOM 793 N N . TRP A 1 98 ? 5.300 5.533 -29.915 1.00 79.06 98 TRP A N 1
ATOM 794 C CA . TRP A 1 98 ? 6.278 4.679 -29.245 1.00 79.06 98 TRP A CA 1
ATOM 795 C C . TRP A 1 98 ? 7.210 3.956 -30.220 1.00 79.06 98 TRP A C 1
ATOM 797 O O . TRP A 1 98 ? 8.394 3.801 -29.930 1.00 79.06 98 TRP A O 1
ATOM 807 N N . GLN A 1 99 ? 6.716 3.544 -31.388 1.00 83.75 99 GLN A N 1
ATOM 808 C CA . GLN A 1 99 ? 7.562 2.948 -32.429 1.00 83.75 99 GLN A CA 1
ATOM 809 C C . GLN A 1 99 ? 8.580 3.940 -33.001 1.00 83.75 99 GLN A C 1
ATOM 811 O O . GLN A 1 99 ? 9.650 3.527 -33.446 1.00 83.75 99 GLN A O 1
ATOM 816 N N . GLN A 1 100 ? 8.258 5.235 -32.979 1.00 83.69 100 GLN A N 1
ATOM 817 C CA . GLN A 1 100 ? 9.151 6.296 -33.443 1.00 83.69 100 GLN A CA 1
ATOM 818 C C . GLN A 1 100 ? 10.130 6.776 -32.365 1.00 83.69 100 GLN A C 1
ATOM 820 O O . GLN A 1 100 ? 11.112 7.447 -32.687 1.00 83.69 100 GLN A O 1
ATOM 825 N N . MET A 1 101 ? 9.912 6.420 -31.095 1.00 76.25 101 MET A N 1
ATOM 826 C CA . MET A 1 101 ? 10.835 6.779 -30.026 1.00 76.25 101 MET A CA 1
ATOM 827 C C . MET A 1 101 ? 12.085 5.880 -30.031 1.00 76.25 101 MET A C 1
ATOM 829 O O . MET A 1 101 ? 11.981 4.651 -30.084 1.00 76.25 101 MET A O 1
ATOM 833 N N . PRO A 1 102 ? 13.297 6.459 -29.931 1.00 73.38 102 PRO A N 1
ATOM 834 C CA . PRO A 1 102 ? 14.525 5.680 -29.847 1.00 73.38 102 PRO A CA 1
ATOM 835 C C . PRO A 1 102 ? 14.539 4.765 -28.614 1.00 73.38 102 PRO A C 1
ATOM 837 O O . PRO A 1 102 ? 14.289 5.214 -27.495 1.00 73.38 102 PRO A O 1
ATOM 840 N N . ARG A 1 103 ? 14.896 3.485 -28.800 1.00 67.75 103 ARG A N 1
ATOM 841 C CA . ARG A 1 103 ? 14.798 2.403 -27.789 1.00 67.75 103 ARG A CA 1
ATOM 842 C C . ARG A 1 103 ? 15.558 2.633 -26.469 1.00 67.75 103 ARG A C 1
ATOM 844 O O . ARG A 1 103 ? 15.390 1.854 -25.537 1.00 67.75 103 ARG A O 1
ATOM 851 N N . TYR A 1 104 ? 16.391 3.667 -26.380 1.00 65.56 104 TYR A N 1
ATOM 852 C CA . TYR A 1 104 ? 17.109 4.054 -25.161 1.00 65.56 104 TYR A CA 1
ATOM 853 C C . TYR A 1 104 ? 16.317 5.012 -24.249 1.00 65.56 104 TYR A C 1
ATOM 855 O O . TYR A 1 104 ? 16.711 5.222 -23.103 1.00 65.56 104 TYR A O 1
ATOM 863 N N . MET A 1 105 ? 15.183 5.557 -24.703 1.00 57.00 105 MET A N 1
ATOM 864 C CA . MET A 1 105 ? 14.219 6.262 -23.84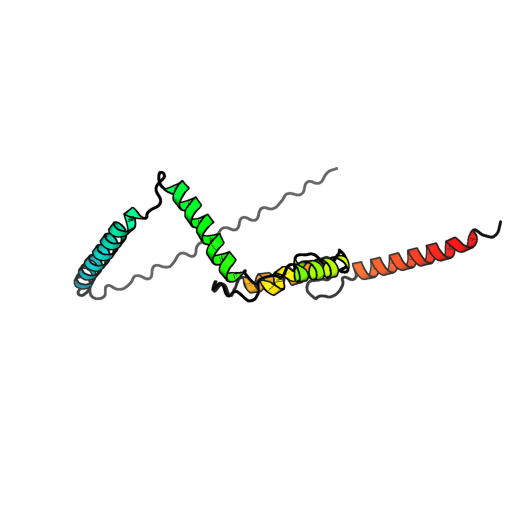9 1.00 57.00 105 MET A CA 1
ATOM 865 C C . MET A 1 105 ? 13.337 5.216 -23.155 1.00 57.00 105 MET A C 1
ATOM 867 O O . MET A 1 105 ? 12.339 4.744 -23.690 1.00 57.00 105 MET A O 1
ATOM 871 N N . SER A 1 106 ? 13.784 4.758 -21.985 1.00 48.72 106 SER A N 1
ATOM 872 C CA . SER A 1 106 ? 13.149 3.664 -21.246 1.00 48.72 106 SER A CA 1
ATOM 873 C C . SER A 1 106 ? 11.722 4.004 -20.794 1.00 48.72 106 SER A C 1
ATOM 875 O O . SER A 1 106 ? 11.452 5.088 -20.273 1.00 48.72 106 SER A O 1
ATOM 877 N N . ARG A 1 107 ? 10.839 3.005 -20.922 1.00 54.94 107 ARG A N 1
ATOM 878 C CA . ARG A 1 107 ? 9.398 2.954 -20.593 1.00 54.94 107 ARG A CA 1
ATOM 879 C C . ARG A 1 107 ? 9.012 3.510 -19.211 1.00 54.94 107 ARG A C 1
ATOM 881 O O . ARG A 1 107 ? 7.850 3.821 -18.984 1.00 54.94 107 ARG A O 1
ATOM 888 N N . ASN A 1 108 ? 9.976 3.672 -18.310 1.00 53.97 108 ASN A N 1
ATOM 889 C CA . ASN A 1 108 ? 9.756 4.132 -16.939 1.00 53.97 108 ASN A CA 1
ATOM 890 C C . ASN A 1 108 ? 9.747 5.662 -16.786 1.00 53.97 108 ASN A C 1
ATOM 892 O O . ASN A 1 108 ? 9.423 6.154 -15.710 1.00 53.97 108 ASN A O 1
ATOM 896 N N . ALA A 1 109 ? 10.112 6.428 -17.820 1.00 53.81 109 ALA A N 1
ATOM 897 C CA . ALA A 1 109 ? 10.117 7.890 -17.728 1.00 53.81 109 ALA A CA 1
ATOM 898 C C . ALA A 1 109 ? 8.702 8.497 -17.805 1.00 53.81 109 ALA A C 1
ATOM 900 O O . ALA A 1 109 ? 8.430 9.483 -17.126 1.00 53.81 109 ALA A O 1
ATOM 901 N N . ALA A 1 110 ? 7.792 7.893 -18.578 1.00 53.22 110 ALA A N 1
ATOM 902 C CA . ALA A 1 110 ? 6.435 8.414 -18.778 1.00 53.22 110 ALA A CA 1
ATOM 903 C C . ALA A 1 110 ? 5.467 8.064 -17.630 1.00 53.22 110 ALA A C 1
ATOM 905 O O . ALA A 1 110 ? 4.558 8.833 -17.325 1.00 53.22 110 ALA A O 1
ATOM 906 N N . THR A 1 111 ? 5.678 6.944 -16.930 1.00 51.12 111 THR A N 1
ATOM 907 C CA . THR A 1 111 ? 4.880 6.586 -15.742 1.00 51.12 111 THR A CA 1
ATOM 908 C C . THR A 1 111 ? 5.241 7.421 -14.511 1.00 51.12 111 THR A C 1
ATOM 910 O O . THR A 1 111 ? 4.403 7.603 -13.631 1.00 51.12 111 THR A O 1
ATOM 913 N N . LEU A 1 112 ? 6.448 7.996 -14.460 1.00 51.84 112 LEU A N 1
ATOM 914 C CA . LEU A 1 112 ? 6.875 8.878 -13.368 1.00 51.84 112 LEU A CA 1
ATOM 915 C C . LEU A 1 112 ? 6.255 10.281 -13.432 1.00 51.84 112 LEU A C 1
ATOM 917 O O . LEU A 1 112 ? 6.169 10.931 -12.395 1.00 51.84 112 LEU A O 1
ATOM 921 N N . SER A 1 113 ? 5.800 10.750 -14.598 1.00 49.34 113 SER A N 1
ATOM 922 C CA . SER A 1 113 ? 5.128 12.055 -14.710 1.00 49.34 113 SER A CA 1
ATOM 923 C C . SER A 1 113 ? 3.625 11.996 -14.426 1.00 49.34 113 SER A C 1
ATOM 925 O O . SER A 1 113 ? 3.057 12.997 -14.006 1.00 49.34 113 SER A O 1
ATOM 927 N N . ALA A 1 114 ? 2.976 10.841 -14.617 1.00 49.72 114 ALA A N 1
ATOM 928 C CA . ALA A 1 114 ? 1.545 10.679 -14.335 1.00 49.72 114 ALA A CA 1
ATOM 929 C C . ALA A 1 114 ? 1.254 10.379 -12.851 1.00 49.72 114 ALA A C 1
ATOM 931 O O . ALA A 1 114 ? 0.231 10.802 -12.326 1.00 49.72 114 ALA A O 1
ATOM 932 N N . ALA A 1 115 ? 2.176 9.712 -12.147 1.00 49.03 115 ALA A N 1
ATOM 933 C CA . ALA A 1 115 ? 2.013 9.362 -10.733 1.00 49.03 115 ALA A CA 1
ATOM 934 C C . ALA A 1 115 ? 2.333 10.508 -9.744 1.00 49.03 115 ALA A C 1
ATOM 936 O O . ALA A 1 115 ? 2.266 10.302 -8.536 1.00 49.03 115 ALA A O 1
ATOM 937 N N . GLN A 1 116 ? 2.689 11.711 -10.215 1.00 50.19 116 GLN A N 1
ATOM 938 C CA . GLN A 1 116 ? 3.050 12.841 -9.341 1.00 50.19 116 GLN A CA 1
ATOM 939 C C . GLN A 1 116 ? 1.861 13.660 -8.808 1.00 50.19 116 GLN A C 1
ATOM 941 O O . GLN A 1 116 ? 2.085 14.552 -7.994 1.00 50.19 116 GLN A O 1
ATOM 946 N N . ASN A 1 117 ? 0.618 13.356 -9.201 1.00 48.91 117 ASN A N 1
ATOM 947 C CA . ASN A 1 117 ? -0.556 14.137 -8.783 1.00 48.91 117 ASN A CA 1
ATOM 948 C C . ASN A 1 117 ? -1.498 13.450 -7.783 1.00 48.91 117 ASN A C 1
ATOM 950 O O . ASN A 1 117 ? -2.438 14.099 -7.327 1.00 48.91 117 ASN A O 1
ATOM 954 N N . GLU A 1 118 ? -1.249 12.204 -7.368 1.00 45.38 118 GLU A N 1
ATOM 955 C CA . GLU A 1 118 ? -2.042 11.592 -6.295 1.00 45.38 118 GLU A CA 1
ATOM 956 C C . GLU A 1 118 ? -1.319 11.682 -4.952 1.00 45.38 118 GLU A C 1
ATOM 958 O O . GLU A 1 118 ? -0.426 10.912 -4.603 1.00 45.38 118 GLU A O 1
ATOM 963 N N . SER A 1 119 ? -1.731 12.708 -4.212 1.00 50.03 119 SER A N 1
ATOM 964 C CA . SER A 1 119 ? -1.421 12.981 -2.816 1.00 50.03 119 SER A CA 1
ATOM 965 C C . SER A 1 119 ? -1.823 11.804 -1.915 1.00 50.03 119 SER A C 1
ATOM 967 O O . SER A 1 119 ? -2.911 11.781 -1.343 1.00 50.03 119 SER A O 1
ATOM 969 N N . PHE A 1 120 ? -0.927 10.832 -1.742 1.00 39.81 120 PHE A N 1
ATOM 970 C CA . PHE A 1 120 ? -0.943 9.967 -0.566 1.00 39.81 120 PHE A CA 1
ATOM 971 C C . PHE A 1 120 ? -0.186 10.675 0.557 1.00 39.81 120 PHE A C 1
ATOM 973 O O . PHE A 1 120 ? 1.030 10.856 0.499 1.00 39.81 120 PHE A O 1
ATOM 980 N N . GLY A 1 121 ? -0.937 11.104 1.573 1.00 41.41 121 GLY A N 1
ATOM 981 C CA . GLY A 1 121 ? -0.469 11.843 2.745 1.00 41.41 121 GLY A CA 1
ATOM 982 C C . GLY A 1 121 ? 0.432 11.033 3.677 1.00 41.41 121 GLY A C 1
ATOM 983 O O . GLY A 1 121 ? 0.077 10.788 4.828 1.00 41.41 121 GLY A O 1
ATOM 984 N N . PHE A 1 122 ? 1.617 10.653 3.205 1.00 40.31 122 PHE A N 1
ATOM 985 C CA . PHE A 1 122 ? 2.718 10.235 4.060 1.00 40.31 122 PHE A CA 1
ATOM 986 C C . PHE A 1 122 ? 3.616 11.453 4.296 1.00 40.31 122 PHE A C 1
ATOM 988 O O . PHE A 1 122 ? 4.441 11.820 3.461 1.00 40.31 122 PHE A O 1
ATOM 995 N N . ASN A 1 123 ? 3.410 12.119 5.434 1.00 46.34 123 ASN A N 1
ATOM 996 C CA . ASN A 1 123 ? 4.282 13.184 5.928 1.00 46.34 123 ASN A CA 1
ATOM 997 C C . ASN A 1 123 ? 5.632 12.584 6.349 1.00 46.34 123 ASN A C 1
ATOM 999 O O . ASN A 1 123 ? 5.913 12.437 7.535 1.00 46.34 123 ASN A O 1
ATOM 1003 N N . ASP A 1 124 ? 6.453 12.215 5.371 1.00 42.25 124 ASP A N 1
ATOM 1004 C CA . ASP A 1 124 ? 7.833 11.782 5.563 1.00 42.25 124 ASP A CA 1
ATOM 1005 C C . ASP A 1 124 ? 8.758 12.741 4.806 1.00 42.25 124 ASP A C 1
ATOM 1007 O O . ASP A 1 124 ? 9.361 12.445 3.774 1.00 42.25 124 ASP A O 1
ATOM 1011 N N . SER A 1 125 ? 8.802 13.976 5.304 1.00 50.16 125 SER A N 1
ATOM 1012 C CA . SER A 1 125 ? 9.556 15.093 4.728 1.00 50.16 125 SER A CA 1
ATOM 1013 C C . SER A 1 125 ? 11.082 14.909 4.762 1.00 50.16 125 SER A C 1
ATOM 1015 O O . SER A 1 125 ? 11.803 15.739 4.202 1.00 50.16 125 SER A O 1
ATOM 1017 N N . ASP A 1 126 ? 11.584 13.820 5.352 1.00 50.94 126 ASP A N 1
ATOM 1018 C CA . ASP A 1 126 ? 13.014 13.504 5.392 1.00 50.94 126 ASP A CA 1
ATOM 1019 C C . ASP A 1 126 ? 13.438 12.387 4.418 1.00 50.94 126 ASP A C 1
ATOM 1021 O O . ASP A 1 126 ? 14.610 12.347 4.033 1.00 50.94 126 ASP A O 1
ATOM 1025 N N . CYS A 1 127 ? 12.525 11.553 3.897 1.00 49.19 127 CYS A N 1
ATOM 1026 C CA . CYS A 1 127 ? 12.892 10.522 2.911 1.00 49.19 127 CYS A CA 1
ATOM 1027 C C . CYS A 1 127 ? 12.991 11.061 1.467 1.00 49.19 127 CYS A C 1
ATOM 1029 O O . CYS A 1 127 ? 13.767 10.551 0.654 1.00 49.19 127 CYS A O 1
ATOM 1031 N N . LEU A 1 128 ? 12.299 12.163 1.150 1.00 48.59 128 LEU A N 1
ATOM 1032 C CA . LEU A 1 128 ? 12.305 12.761 -0.194 1.00 48.59 128 LEU A CA 1
ATOM 1033 C C . LEU A 1 128 ? 13.624 13.461 -0.555 1.00 48.59 128 LEU A C 1
ATOM 1035 O O . LEU A 1 128 ? 13.975 13.544 -1.734 1.00 48.59 128 LEU A O 1
ATOM 1039 N N . LYS A 1 129 ? 14.418 13.888 0.435 1.00 52.41 129 LYS A N 1
ATOM 1040 C CA . LYS A 1 129 ? 15.769 14.424 0.184 1.00 52.41 129 LYS A CA 1
ATOM 1041 C C . LYS A 1 129 ? 16.724 13.334 -0.311 1.00 52.41 129 LYS A C 1
ATOM 1043 O O . LYS A 1 129 ? 17.602 13.615 -1.118 1.00 52.41 129 LYS A O 1
ATOM 1048 N N . SER A 1 130 ? 16.515 12.079 0.098 1.00 55.38 130 SER A N 1
ATOM 1049 C CA . SER A 1 130 ? 17.321 10.936 -0.350 1.00 55.38 130 SER A CA 1
ATOM 1050 C C . SER A 1 130 ? 17.025 10.526 -1.798 1.00 55.38 130 SER A C 1
ATOM 1052 O O . SER A 1 130 ? 17.932 10.051 -2.485 1.00 55.38 130 SER A O 1
ATOM 1054 N N . GLY A 1 131 ? 15.788 10.700 -2.274 1.00 57.28 131 GLY A N 1
ATOM 1055 C CA . GLY A 1 131 ? 15.386 10.308 -3.629 1.00 57.28 131 GLY A CA 1
ATOM 1056 C C . GLY A 1 131 ? 16.018 11.176 -4.719 1.00 57.28 131 GLY A C 1
ATOM 1057 O O . GLY A 1 131 ? 16.589 10.650 -5.679 1.00 57.28 131 GLY A O 1
ATOM 1058 N N . VAL A 1 132 ? 15.986 12.500 -4.532 1.00 61.50 132 VAL A N 1
ATOM 1059 C CA . VAL A 1 132 ? 16.624 13.470 -5.445 1.00 61.50 132 VAL A CA 1
ATOM 1060 C C . VAL A 1 132 ? 18.131 13.223 -5.513 1.00 61.50 132 VAL A C 1
ATOM 1062 O O . VAL A 1 132 ? 18.722 13.198 -6.592 1.00 61.50 132 VAL A O 1
ATOM 1065 N N . ASP A 1 133 ? 18.732 12.936 -4.363 1.00 71.94 133 ASP A N 1
ATOM 1066 C CA . ASP A 1 133 ? 20.166 12.723 -4.223 1.00 71.94 133 ASP A CA 1
ATOM 1067 C C . ASP A 1 133 ? 20.625 11.381 -4.829 1.00 71.94 133 ASP A C 1
ATOM 1069 O O . ASP A 1 133 ? 21.707 11.275 -5.409 1.00 71.94 133 ASP A O 1
ATOM 1073 N N . ARG A 1 134 ? 19.769 10.351 -4.791 1.00 76.81 134 ARG A N 1
ATOM 1074 C CA . ARG A 1 134 ? 20.003 9.078 -5.487 1.00 76.81 134 ARG A CA 1
ATOM 1075 C C . ARG A 1 134 ? 19.941 9.245 -7.000 1.00 76.81 134 ARG A C 1
ATOM 1077 O O . ARG A 1 134 ? 20.812 8.725 -7.696 1.00 76.81 134 ARG A O 1
ATOM 1084 N N . HIS A 1 135 ? 18.925 9.938 -7.513 1.00 76.44 135 HIS A N 1
ATOM 1085 C CA . HIS A 1 135 ? 18.782 10.153 -8.953 1.00 76.44 135 HIS A CA 1
ATOM 1086 C C . HIS A 1 135 ? 19.939 10.999 -9.502 1.00 76.44 135 HIS A C 1
ATOM 1088 O O . HIS A 1 135 ? 20.479 10.698 -10.566 1.00 76.44 135 HIS A O 1
ATOM 1094 N N . TYR A 1 136 ? 20.380 12.003 -8.741 1.00 78.94 136 TYR A N 1
ATOM 1095 C CA . TYR A 1 136 ? 21.551 12.811 -9.071 1.00 78.94 136 TYR A CA 1
ATOM 1096 C C . TYR A 1 136 ? 22.836 11.973 -9.119 1.00 78.94 136 TYR A C 1
ATOM 1098 O O . TYR A 1 136 ? 23.565 12.029 -10.107 1.00 78.94 136 TYR A O 1
ATOM 1106 N N . ARG A 1 137 ? 23.069 11.116 -8.114 1.00 79.12 137 ARG A N 1
ATOM 1107 C CA . ARG A 1 137 ? 24.221 10.198 -8.079 1.00 79.12 137 ARG A CA 1
ATOM 1108 C C . ARG A 1 137 ? 24.207 9.167 -9.207 1.00 79.12 137 ARG A C 1
ATOM 1110 O O . ARG A 1 137 ? 25.246 8.911 -9.804 1.00 79.12 137 ARG A O 1
ATOM 1117 N N . LEU A 1 138 ? 23.041 8.605 -9.527 1.00 80.25 138 LEU A N 1
ATOM 1118 C CA . LEU A 1 138 ? 22.874 7.683 -10.656 1.00 80.25 138 LEU A CA 1
ATOM 1119 C C . LEU A 1 138 ? 23.200 8.360 -11.988 1.00 80.25 138 LEU A C 1
ATOM 1121 O O . LEU A 1 138 ? 23.912 7.789 -12.808 1.00 80.25 138 LEU A O 1
ATOM 1125 N N . ARG A 1 139 ? 22.704 9.585 -12.191 1.00 78.75 139 ARG A N 1
ATOM 1126 C CA . ARG A 1 139 ? 22.967 10.361 -13.406 1.00 78.75 139 ARG A CA 1
ATOM 1127 C C . ARG A 1 139 ? 24.443 10.728 -13.538 1.00 78.75 139 ARG A C 1
ATOM 1129 O O . ARG A 1 139 ? 24.986 10.598 -14.628 1.00 78.75 139 ARG A O 1
ATOM 1136 N N . ALA A 1 140 ? 25.076 11.134 -12.439 1.00 80.25 140 ALA A N 1
ATOM 1137 C CA . ALA A 1 140 ? 26.501 11.439 -12.394 1.00 80.25 140 ALA A CA 1
ATOM 1138 C C . ALA A 1 140 ? 27.343 10.194 -12.734 1.00 80.25 140 ALA A C 1
ATOM 1140 O O . ALA A 1 140 ? 28.140 10.236 -13.664 1.00 80.25 140 ALA A O 1
ATOM 1141 N N . ALA A 1 141 ? 27.065 9.048 -12.102 1.00 81.12 141 ALA A N 1
ATOM 1142 C CA . ALA A 1 141 ? 27.763 7.791 -12.381 1.00 81.12 141 ALA A CA 1
ATOM 1143 C C . ALA A 1 141 ? 27.606 7.322 -13.838 1.00 81.12 141 ALA A C 1
ATOM 1145 O O . ALA A 1 141 ? 28.581 6.914 -14.461 1.00 81.12 141 ALA A O 1
ATOM 1146 N N . LEU A 1 142 ? 26.398 7.418 -14.408 1.00 81.31 142 LEU A N 1
ATOM 1147 C CA . LEU A 1 142 ? 26.140 7.036 -15.802 1.00 81.31 142 LEU A CA 1
ATOM 1148 C C . LEU A 1 142 ? 26.893 7.925 -16.806 1.00 81.31 142 LEU A C 1
ATOM 1150 O O . LEU A 1 142 ? 27.211 7.483 -17.905 1.00 81.31 142 LEU A O 1
ATOM 1154 N N . GLN A 1 143 ? 27.166 9.176 -16.432 1.00 79.75 143 GLN A N 1
ATOM 1155 C CA . GLN A 1 143 ? 27.917 10.135 -17.242 1.00 79.75 143 GLN A CA 1
ATOM 1156 C C . GLN A 1 143 ? 29.422 10.141 -16.926 1.00 79.75 143 GLN A C 1
ATOM 1158 O O . GLN A 1 143 ? 30.151 10.929 -17.523 1.00 79.75 143 GLN A O 1
ATOM 1163 N N . GLY A 1 144 ? 29.891 9.302 -15.992 1.00 78.50 144 GLY A N 1
ATOM 1164 C CA . GLY A 1 144 ? 31.274 9.346 -15.503 1.00 78.50 144 GLY A CA 1
ATOM 1165 C C . GLY A 1 144 ? 31.632 10.686 -14.847 1.00 78.50 144 GLY A C 1
ATOM 1166 O O . GLY A 1 144 ? 32.779 11.125 -14.899 1.00 78.50 144 GLY A O 1
ATOM 1167 N N . ALA A 1 145 ? 30.635 11.381 -14.299 1.00 78.75 145 ALA A N 1
ATOM 1168 C CA . ALA A 1 145 ? 30.792 12.652 -13.618 1.00 78.75 145 ALA A CA 1
ATOM 1169 C C . ALA A 1 145 ? 30.826 12.445 -12.100 1.00 78.75 145 ALA A C 1
ATOM 1171 O O . ALA A 1 145 ? 30.116 11.599 -11.550 1.00 78.75 145 ALA A O 1
ATOM 1172 N N . ASP A 1 146 ? 31.615 13.266 -11.415 1.00 76.12 146 ASP A N 1
ATOM 1173 C CA . ASP A 1 146 ? 31.648 13.277 -9.955 1.00 76.12 146 ASP A CA 1
ATOM 1174 C C . ASP A 1 146 ? 30.371 13.907 -9.380 1.00 76.12 146 ASP A C 1
ATOM 1176 O O . ASP A 1 146 ? 29.583 14.541 -10.087 1.00 76.12 146 ASP A O 1
ATOM 1180 N N . GLY A 1 147 ? 30.187 13.831 -8.057 1.00 75.00 147 GLY A N 1
ATOM 1181 C CA . GLY A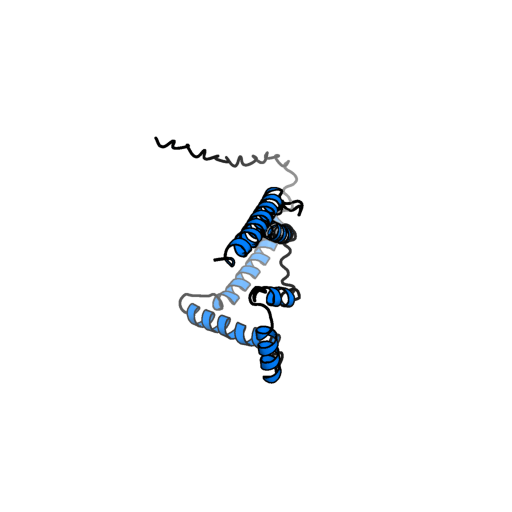 1 147 ? 29.076 14.481 -7.341 1.00 75.00 147 GLY A CA 1
ATOM 1182 C C . GLY A 1 147 ? 28.976 16.009 -7.520 1.00 75.00 147 GLY A C 1
ATOM 1183 O O . GLY A 1 147 ? 28.065 16.623 -6.980 1.00 75.00 147 GLY A O 1
ATOM 1184 N N . SER A 1 148 ? 29.889 16.625 -8.278 1.00 79.19 148 SER A N 1
ATOM 1185 C CA . SER A 1 148 ? 29.856 18.029 -8.703 1.00 79.19 148 SER A CA 1
ATOM 1186 C C . SER A 1 148 ? 29.353 18.242 -10.145 1.00 79.19 148 SER A C 1
ATOM 1188 O O . SER A 1 148 ? 29.432 19.363 -10.644 1.00 79.19 148 SER A O 1
ATOM 1190 N N . MET A 1 149 ? 28.866 17.193 -10.830 1.00 73.56 149 MET A N 1
ATOM 1191 C CA . MET A 1 149 ? 28.477 17.192 -12.258 1.00 73.56 149 MET A CA 1
ATOM 1192 C C . MET A 1 149 ? 29.602 17.581 -13.228 1.00 73.56 149 MET A C 1
ATOM 1194 O O . MET A 1 149 ? 29.357 17.862 -14.401 1.00 73.56 149 MET A O 1
ATOM 1198 N N . LYS A 1 150 ? 30.853 17.579 -12.767 1.00 78.69 150 LYS A N 1
ATOM 1199 C CA . LYS A 1 150 ? 32.015 17.717 -13.641 1.00 78.69 150 LYS A CA 1
ATOM 1200 C C . LYS A 1 150 ? 32.389 16.338 -14.162 1.00 78.69 150 LYS A C 1
ATOM 1202 O O . LYS A 1 150 ? 32.537 15.404 -13.377 1.00 78.69 150 LYS A O 1
ATOM 1207 N N . ILE A 1 151 ? 32.507 16.230 -15.481 1.00 80.38 151 ILE A N 1
ATOM 1208 C CA . ILE A 1 151 ? 32.985 15.021 -16.156 1.00 80.38 151 ILE A CA 1
ATOM 1209 C C . ILE A 1 151 ? 34.395 14.727 -15.639 1.00 80.38 151 ILE A C 1
ATOM 1211 O O . ILE A 1 151 ? 35.234 15.632 -15.605 1.00 80.38 151 ILE A O 1
ATOM 1215 N N . GLY A 1 152 ? 34.638 13.488 -15.211 1.00 80.00 152 GLY A N 1
ATOM 1216 C CA . GLY A 1 152 ? 35.955 13.066 -14.746 1.00 80.00 152 GLY A CA 1
ATOM 1217 C C . GLY A 1 152 ? 37.005 13.210 -15.849 1.00 80.00 152 GLY A C 1
ATOM 1218 O O . GLY A 1 152 ? 36.727 12.959 -17.024 1.00 80.00 152 GLY A O 1
ATOM 1219 N N . LEU A 1 153 ? 38.223 13.607 -15.471 1.00 79.94 153 LEU A N 1
ATOM 1220 C CA . LEU A 1 153 ? 39.353 13.763 -16.396 1.00 79.94 153 LEU A CA 1
ATOM 1221 C C . LEU A 1 153 ? 39.603 12.475 -17.205 1.00 79.94 153 LEU A C 1
ATOM 1223 O O . LEU A 1 153 ? 39.877 12.541 -18.399 1.00 79.94 153 LEU A O 1
ATOM 1227 N N . GLU A 1 154 ? 39.408 11.317 -16.571 1.00 79.62 154 GLU A N 1
ATOM 1228 C CA . GLU A 1 154 ? 39.576 9.987 -17.169 1.00 79.62 154 GLU A CA 1
ATOM 1229 C C . GLU A 1 154 ? 38.700 9.786 -18.414 1.00 79.62 154 GLU A C 1
ATOM 1231 O O . GLU A 1 154 ? 39.181 9.323 -19.447 1.00 79.62 154 GLU A O 1
ATOM 1236 N N . ALA A 1 155 ? 37.431 10.210 -18.363 1.00 80.81 155 ALA A N 1
ATOM 1237 C CA . ALA A 1 155 ? 36.530 10.111 -19.507 1.00 80.81 155 ALA A CA 1
ATOM 1238 C C . ALA A 1 155 ? 37.008 10.996 -20.670 1.00 80.81 155 ALA A C 1
ATOM 1240 O O . ALA A 1 155 ? 36.962 10.589 -21.830 1.00 80.81 155 ALA A O 1
ATOM 1241 N N . VAL A 1 156 ? 37.512 12.199 -20.378 1.00 83.56 156 VAL A N 1
ATOM 1242 C CA . VAL A 1 156 ? 38.049 13.109 -21.404 1.00 83.56 156 VAL A CA 1
ATOM 1243 C C . VAL A 1 156 ? 39.298 12.517 -22.064 1.00 83.56 156 VAL A C 1
ATOM 1245 O O . VAL A 1 156 ? 39.442 12.589 -23.288 1.00 83.56 156 VAL A O 1
ATOM 1248 N N . GLU A 1 157 ? 40.180 11.898 -21.280 1.00 88.69 157 GLU A N 1
ATOM 1249 C CA . GLU A 1 157 ? 41.381 11.231 -21.785 1.00 88.69 157 GLU A CA 1
ATOM 1250 C C . GLU A 1 157 ? 41.046 10.022 -22.669 1.00 88.69 157 GLU A C 1
ATOM 1252 O O . GLU A 1 157 ? 41.643 9.870 -23.738 1.00 88.69 157 GLU A O 1
ATOM 1257 N N . GLU A 1 158 ? 40.050 9.214 -22.295 1.00 86.81 158 GLU A N 1
ATOM 1258 C CA . GLU A 1 158 ? 39.578 8.083 -23.104 1.00 86.81 158 GLU A CA 1
ATOM 1259 C C . GLU A 1 158 ? 39.058 8.546 -24.476 1.00 86.81 158 GLU A C 1
ATOM 1261 O O . GLU A 1 158 ? 39.462 8.015 -25.517 1.00 86.81 158 GLU A O 1
ATOM 1266 N N . TYR A 1 159 ? 38.216 9.586 -24.511 1.00 84.94 159 TYR A N 1
ATOM 1267 C CA . TYR A 1 159 ? 37.724 10.150 -25.772 1.00 84.94 159 TYR A CA 1
ATOM 1268 C C . TYR A 1 159 ? 38.862 10.701 -26.638 1.00 84.94 159 TYR A C 1
ATOM 1270 O O . TYR A 1 159 ? 38.861 10.497 -27.855 1.00 84.94 159 TYR A O 1
ATOM 1278 N N . ALA A 1 160 ? 39.857 11.355 -26.034 1.00 89.94 160 ALA A N 1
ATOM 1279 C CA . ALA A 1 160 ? 41.026 11.854 -26.753 1.00 89.94 160 ALA A CA 1
ATOM 1280 C C . ALA A 1 160 ? 41.902 10.722 -27.320 1.00 89.94 160 ALA A C 1
ATOM 1282 O O . ALA A 1 160 ? 42.470 10.862 -28.403 1.00 89.94 160 ALA A O 1
ATOM 1283 N N . GLN A 1 161 ? 42.019 9.588 -26.626 1.00 89.19 161 GLN A N 1
ATOM 1284 C CA . GLN A 1 161 ? 42.734 8.417 -27.142 1.00 89.19 161 GLN A CA 1
ATOM 1285 C C . GLN A 1 161 ? 41.965 7.742 -28.281 1.00 89.19 161 GLN A C 1
ATOM 1287 O O . GLN A 1 161 ? 42.550 7.394 -29.309 1.00 89.19 161 GLN A O 1
ATOM 1292 N N . LYS A 1 162 ? 40.643 7.614 -28.144 1.00 90.44 162 LYS A N 1
ATOM 1293 C CA . LYS A 1 162 ? 39.781 7.005 -29.161 1.00 90.44 162 LYS A CA 1
ATOM 1294 C C . LYS A 1 162 ? 39.796 7.786 -30.474 1.00 90.44 162 LYS A C 1
ATOM 1296 O O . LYS A 1 162 ? 39.899 7.182 -31.539 1.00 90.44 162 LYS A O 1
ATOM 1301 N N . THR A 1 163 ? 39.738 9.117 -30.418 1.00 89.00 163 THR A N 1
ATOM 1302 C CA . THR A 1 163 ? 39.811 9.957 -31.626 1.00 89.00 163 THR A CA 1
ATOM 1303 C C . THR A 1 163 ? 41.172 9.863 -32.311 1.00 89.00 163 THR A C 1
ATOM 1305 O O . THR A 1 163 ? 41.217 9.767 -33.536 1.00 89.00 163 THR A O 1
ATOM 1308 N N . LYS A 1 164 ? 42.272 9.791 -31.548 1.00 87.69 164 LYS A N 1
ATOM 1309 C CA . LYS A 1 164 ? 43.617 9.539 -32.097 1.00 87.69 164 LYS A CA 1
ATOM 1310 C C . LYS A 1 164 ? 43.706 8.185 -32.803 1.00 87.69 164 LYS A C 1
ATOM 1312 O O . LYS A 1 164 ? 44.252 8.111 -33.899 1.00 87.69 164 LYS A O 1
ATOM 1317 N N . GLY A 1 165 ? 43.134 7.131 -32.215 1.00 85.81 165 GLY A N 1
ATOM 1318 C CA . GLY A 1 165 ? 43.083 5.804 -32.836 1.00 85.81 165 GLY A CA 1
ATOM 1319 C C . GLY A 1 165 ? 42.294 5.789 -34.149 1.00 85.81 165 GLY A C 1
ATOM 1320 O O . GLY A 1 165 ? 42.744 5.204 -35.130 1.00 85.81 165 GLY A O 1
ATOM 1321 N N . ILE A 1 166 ? 41.154 6.487 -34.197 1.00 84.69 166 ILE A N 1
ATOM 1322 C CA . ILE A 1 166 ? 40.336 6.611 -35.416 1.00 84.69 166 ILE A CA 1
ATOM 1323 C C . ILE A 1 166 ? 41.088 7.383 -36.507 1.00 84.69 166 ILE A C 1
ATOM 1325 O O . ILE A 1 166 ? 41.116 6.938 -37.650 1.00 84.69 166 ILE A O 1
ATOM 1329 N N . GLN A 1 167 ? 41.735 8.502 -36.168 1.00 80.69 167 GLN A N 1
ATOM 1330 C CA . GLN A 1 167 ? 42.535 9.266 -37.133 1.00 80.69 167 GLN A CA 1
ATOM 1331 C C . GLN A 1 167 ? 43.704 8.446 -37.691 1.00 80.69 167 GLN A C 1
ATOM 1333 O O . GLN A 1 167 ? 43.946 8.473 -38.895 1.00 80.69 167 GLN A O 1
ATOM 1338 N N . ALA A 1 168 ? 44.389 7.673 -36.843 1.00 83.62 168 ALA A N 1
ATOM 1339 C CA . ALA A 1 168 ? 45.457 6.781 -37.283 1.00 83.62 168 ALA A CA 1
ATOM 1340 C C . ALA A 1 168 ? 44.943 5.684 -38.234 1.00 83.62 168 ALA A C 1
ATOM 1342 O O . ALA A 1 168 ? 45.562 5.436 -39.265 1.00 83.62 168 ALA A O 1
ATOM 1343 N N . ALA A 1 169 ? 43.787 5.080 -37.934 1.00 81.81 169 ALA A N 1
ATOM 1344 C CA . ALA A 1 169 ? 43.168 4.060 -38.784 1.00 81.81 169 ALA A CA 1
ATOM 1345 C C . ALA A 1 169 ? 42.690 4.614 -40.142 1.00 81.81 169 ALA A C 1
ATOM 1347 O O . ALA A 1 169 ? 42.792 3.930 -41.165 1.00 81.81 169 ALA A O 1
ATOM 1348 N N . MET A 1 170 ? 42.191 5.856 -40.172 1.00 83.00 170 MET A N 1
ATOM 1349 C CA . MET A 1 170 ? 41.829 6.530 -41.424 1.00 83.00 170 MET A CA 1
ATOM 1350 C C . MET A 1 170 ? 43.061 6.774 -42.301 1.00 83.00 170 MET A C 1
ATOM 1352 O O . MET A 1 170 ? 43.024 6.453 -43.482 1.00 83.00 170 MET A O 1
ATOM 1356 N N . LEU A 1 171 ? 44.170 7.250 -41.725 1.00 80.69 171 LEU A N 1
ATOM 1357 C CA . LEU A 1 171 ? 45.406 7.504 -42.475 1.00 80.69 171 LEU A CA 1
ATOM 1358 C C . LEU A 1 171 ? 46.076 6.2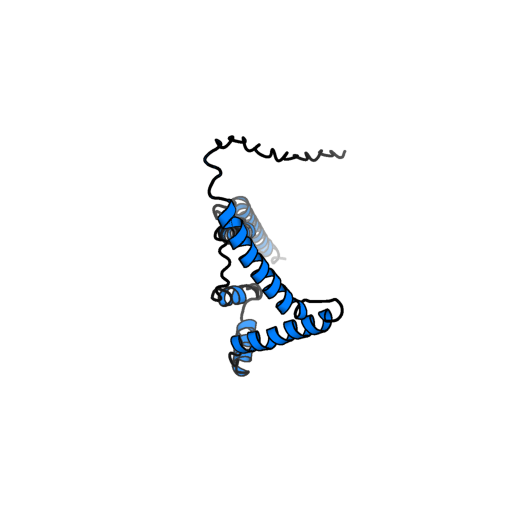20 -42.990 1.00 80.69 171 LEU A C 1
ATOM 1360 O O . LEU A 1 171 ? 46.659 6.230 -44.066 1.00 80.69 171 LEU A O 1
ATOM 1364 N N . SER A 1 172 ? 45.959 5.098 -42.272 1.00 78.62 172 SER A N 1
ATOM 1365 C CA . SER A 1 172 ? 46.504 3.811 -42.731 1.00 78.62 172 SER A CA 1
ATOM 1366 C C . SER A 1 172 ? 45.683 3.137 -43.838 1.00 78.62 172 SER A C 1
ATOM 1368 O O . SER A 1 172 ? 46.158 2.184 -44.448 1.00 78.62 172 SER A O 1
ATOM 1370 N N . SER A 1 173 ? 44.445 3.582 -44.080 1.00 75.19 173 SER A N 1
ATOM 1371 C CA . SER A 1 173 ? 43.558 2.965 -45.078 1.00 75.19 173 SER A CA 1
ATOM 1372 C C . SER A 1 173 ? 43.847 3.431 -46.514 1.00 75.19 173 SER A C 1
ATOM 1374 O O . SER A 1 173 ? 43.493 2.725 -47.456 1.00 75.19 173 SER A O 1
ATOM 1376 N N . ASP A 1 174 ? 44.541 4.560 -46.689 1.00 68.75 174 ASP A N 1
ATOM 1377 C CA . ASP A 1 174 ? 44.855 5.129 -48.010 1.00 68.75 174 ASP A CA 1
ATOM 1378 C C . ASP A 1 174 ? 46.130 4.546 -48.655 1.00 68.75 174 ASP A C 1
ATOM 1380 O O . ASP A 1 174 ? 46.325 4.676 -49.863 1.00 68.75 174 ASP A O 1
ATOM 1384 N N . GLU A 1 175 ? 46.978 3.821 -47.912 1.00 68.19 175 GLU A N 1
ATOM 1385 C CA . GLU A 1 175 ? 48.205 3.213 -48.468 1.00 68.19 175 GLU A CA 1
ATOM 1386 C C . GLU A 1 175 ? 47.970 1.871 -49.199 1.00 68.19 175 GLU A C 1
ATOM 1388 O O . GLU A 1 175 ? 48.901 1.273 -49.741 1.00 68.19 175 GLU A O 1
ATOM 1393 N N . GLY A 1 176 ? 46.726 1.381 -49.248 1.00 61.66 176 GLY A N 1
ATOM 1394 C CA . GLY A 1 176 ? 46.384 0.071 -49.815 1.00 61.66 176 GLY A CA 1
ATOM 1395 C C . GLY A 1 176 ? 46.030 0.037 -51.307 1.00 61.66 176 GLY A C 1
ATOM 1396 O O . GLY A 1 176 ? 45.848 -1.057 -51.836 1.00 61.66 176 GLY A O 1
ATOM 1397 N N . LEU A 1 177 ? 45.909 1.182 -51.995 1.00 61.56 177 LEU A N 1
ATOM 1398 C CA . LEU A 1 177 ? 45.337 1.249 -53.356 1.00 61.56 177 LEU A CA 1
ATOM 1399 C C . LEU A 1 177 ? 46.353 1.444 -54.498 1.00 61.56 177 LEU A C 1
ATOM 1401 O O . LEU A 1 177 ? 45.955 1.659 -55.641 1.00 61.56 177 LEU A O 1
ATOM 1405 N N . ALA A 1 178 ? 47.653 1.358 -54.210 1.00 61.22 178 ALA A N 1
ATOM 1406 C CA . ALA A 1 178 ? 48.721 1.479 -55.204 1.00 61.22 178 ALA A CA 1
ATOM 1407 C C . ALA A 1 178 ? 49.553 0.188 -55.303 1.00 61.22 178 ALA A C 1
ATOM 1409 O O . ALA A 1 178 ? 50.739 0.180 -54.969 1.00 61.22 178 ALA A O 1
ATOM 1410 N N . LYS A 1 179 ? 48.933 -0.913 -55.741 1.00 54.94 179 LYS A N 1
ATOM 1411 C CA . LYS A 1 179 ? 49.622 -2.102 -56.268 1.00 54.94 179 LYS A CA 1
ATOM 1412 C C . LYS A 1 179 ? 48.843 -2.710 -57.421 1.00 54.94 179 LYS A C 1
ATOM 1414 O O . LYS A 1 179 ? 47.603 -2.786 -57.301 1.00 54.94 179 LYS A O 1
#

Secondary structure (DSSP, 8-state):
---PPP----------------PPP----SSHHHHHHHHHHHHHHHHHHHHHHHTTS--TTTHHHHHHHHHHHHHHHHHHHH-----HHHHHHHHHHHHHS-TTS-THHHHHHHTTS-------TTTHHHHHHHHHHHHHHHTTB-TTSPBPHHHHHHHHHHHHHHHHHHHHHGGGS--

Foldseek 3Di:
DDDDDDDDDDDDDPPDPDPDPPDDDDPDPDPPVVVVVVVVVVVVVVVVVVVVCVVVDDDPVCPVVVVVVVVVVVVVVVCVVPPPVPPVVNVVVVVVVVVPDDPVPDPPPVVVVVPPPDDPPPPPVPVVVVVVLVVLVVVCVVQCHDSVRHRDPVVVVVVVVVVVVVVVVVVVVVVPPDD

Sequence (179 aa):
MSLLHPSKRIYHSLCRPCRQFSSPAPSSSRSKRRNERAQDAERKRHLISLYHRADSFITLENLSSHIDEEFARYKDDVVSATRLEYKGSELATELQAWQQMPRYMSRNAATLSAAQNESFGFNDSDCLKSGVDRHYRLRAALQGADGSMKIGLEAVEEYAQKTKGIQAAMLSSDEGLAK

pLDDT: mean 70.64, std 16.3, range [39.81, 96.94]

Organism: NCBI:txid27342